Protein AF-A0A354EV80-F1 (afdb_monomer_lite)

Radius of gyration: 14.97 Å; chains: 1; bounding box: 32×42×37 Å

Foldseek 3Di:
DDDQCVLVVCVVVVVQVVQVVVVDGDDQLFDFDADDCVVCPPHPCVVCHQVSLQSLLVRLLNSCVVVPDQAEEQEDDDDRNVNSNVNNVVVVVVHHYDYDYSDDDDDPPD

Structure (mmCIF, N/CA/C/O backbone):
data_AF-A0A354EV80-F1
#
_entry.id   AF-A0A354EV80-F1
#
loop_
_atom_site.group_PDB
_atom_site.id
_atom_site.type_symbol
_atom_site.label_atom_id
_atom_site.label_alt_id
_atom_site.label_comp_id
_atom_site.label_asym_id
_atom_site.label_entity_id
_atom_site.label_seq_id
_atom_site.pdbx_PDB_ins_code
_atom_site.Cartn_x
_atom_site.Cartn_y
_atom_site.Cartn_z
_atom_site.occupancy
_atom_site.B_iso_or_equiv
_atom_site.auth_seq_id
_atom_site.auth_comp_id
_atom_site.auth_asym_id
_atom_site.auth_atom_id
_atom_site.pdbx_PDB_model_num
ATOM 1 N N . MET A 1 1 ? -7.474 -6.247 -11.983 1.00 80.38 1 MET A N 1
ATOM 2 C CA . MET A 1 1 ? -6.047 -6.069 -11.576 1.00 80.38 1 MET A CA 1
ATOM 3 C C . MET A 1 1 ? -5.127 -6.986 -12.409 1.00 80.38 1 MET A C 1
ATOM 5 O O . MET A 1 1 ? -5.657 -7.882 -13.051 1.00 80.38 1 MET A O 1
ATOM 9 N N . LEU A 1 2 ? -3.791 -6.788 -12.450 1.00 86.69 2 LEU A N 1
ATOM 10 C CA . LEU A 1 2 ? -2.852 -7.610 -13.260 1.00 86.69 2 LEU A CA 1
ATOM 11 C C . LEU A 1 2 ? -1.736 -8.270 -12.429 1.00 86.69 2 LEU A C 1
ATOM 13 O O . LEU A 1 2 ? -1.322 -7.719 -11.411 1.00 86.69 2 LEU A O 1
ATOM 17 N N . SER A 1 3 ? -1.210 -9.412 -12.895 1.00 88.88 3 SER A N 1
ATOM 18 C CA . SER A 1 3 ? -0.077 -10.140 -12.283 1.00 88.88 3 SER A CA 1
ATOM 19 C C . SER A 1 3 ? -0.273 -10.386 -10.773 1.00 88.88 3 SER A C 1
ATOM 21 O O . SER A 1 3 ? -1.387 -10.673 -10.336 1.00 88.88 3 SER A O 1
ATOM 23 N N . ALA A 1 4 ? 0.779 -10.228 -9.965 1.00 89.25 4 ALA A N 1
ATOM 24 C CA . ALA A 1 4 ? 0.761 -10.353 -8.509 1.00 89.25 4 ALA A CA 1
ATOM 25 C C . ALA A 1 4 ? -0.279 -9.453 -7.810 1.00 89.25 4 ALA A C 1
ATOM 27 O O . ALA A 1 4 ? -0.604 -9.699 -6.655 1.00 89.25 4 ALA A O 1
ATOM 28 N N . HIS A 1 5 ? -0.814 -8.426 -8.483 1.00 91.00 5 HIS A N 1
ATOM 29 C CA . HIS A 1 5 ? -1.810 -7.513 -7.910 1.00 91.00 5 HIS A CA 1
ATOM 30 C C . HIS A 1 5 ? -3.240 -8.030 -8.100 1.00 91.00 5 HIS A C 1
ATOM 32 O O . HIS A 1 5 ? -4.161 -7.515 -7.471 1.00 91.00 5 HIS A O 1
ATOM 38 N N . GLN A 1 6 ? -3.443 -9.022 -8.979 1.00 91.25 6 GLN A N 1
ATOM 39 C CA . GLN A 1 6 ? -4.761 -9.575 -9.296 1.00 91.25 6 GLN A CA 1
ATOM 40 C C . GLN A 1 6 ? -5.573 -9.970 -8.050 1.00 91.25 6 GLN A C 1
ATOM 42 O O . GLN A 1 6 ? -6.735 -9.561 -7.979 1.00 91.25 6 GLN A O 1
ATOM 47 N N . PRO A 1 7 ? -4.991 -10.645 -7.035 1.00 90.44 7 PRO A N 1
ATOM 48 C CA . PRO A 1 7 ? -5.743 -11.062 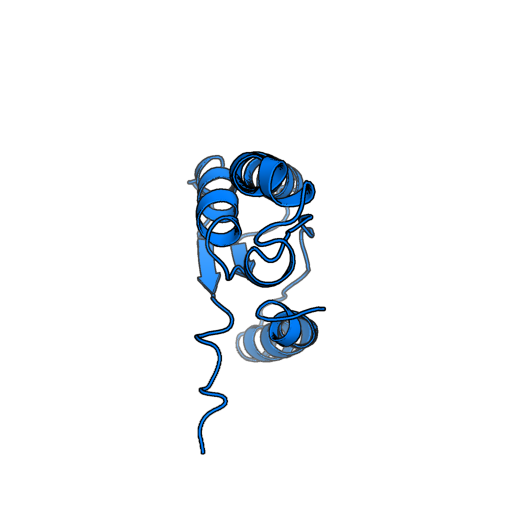-5.853 1.00 90.44 7 PRO A CA 1
ATOM 49 C C . PRO A 1 7 ? -6.401 -9.905 -5.090 1.00 90.44 7 PRO A C 1
ATOM 51 O O . PRO A 1 7 ? -7.488 -10.076 -4.536 1.00 90.44 7 PRO A O 1
ATOM 54 N N . PHE A 1 8 ? -5.802 -8.709 -5.112 1.00 93.06 8 PHE A N 1
ATOM 55 C CA . PHE A 1 8 ? -6.327 -7.546 -4.393 1.00 93.06 8 PHE A CA 1
ATOM 56 C C . PHE A 1 8 ? -7.668 -7.038 -4.916 1.00 93.06 8 PHE A C 1
ATOM 58 O O . PHE A 1 8 ? -8.349 -6.316 -4.200 1.00 93.06 8 PHE A O 1
ATOM 65 N N . GLU A 1 9 ? -8.093 -7.440 -6.112 1.00 92.56 9 GLU A N 1
ATOM 66 C CA . GLU A 1 9 ? -9.415 -7.094 -6.641 1.00 92.56 9 GLU A CA 1
ATOM 67 C C . GLU A 1 9 ? -10.556 -7.577 -5.734 1.00 92.56 9 GLU A C 1
ATOM 69 O O . GLU A 1 9 ? -11.570 -6.900 -5.605 1.00 92.56 9 GLU A O 1
ATOM 74 N N . ARG A 1 10 ? -10.373 -8.719 -5.060 1.00 92.75 10 ARG A N 1
ATOM 75 C CA . ARG A 1 10 ? -11.405 -9.344 -4.214 1.00 92.75 10 ARG A CA 1
ATOM 76 C C . ARG A 1 10 ? -11.219 -9.066 -2.723 1.00 92.75 10 ARG A C 1
ATOM 78 O O . ARG A 1 10 ? -12.126 -9.305 -1.932 1.00 92.75 10 ARG A O 1
ATOM 85 N N . PHE A 1 11 ? -10.043 -8.589 -2.321 1.00 94.00 11 PHE A N 1
ATOM 86 C CA . PHE A 1 11 ? -9.697 -8.411 -0.910 1.00 94.00 11 PHE A CA 1
ATOM 87 C C . PHE A 1 11 ? -10.579 -7.385 -0.188 1.00 94.00 11 PHE A C 1
ATOM 89 O O . PHE A 1 11 ? -10.950 -7.674 0.946 1.00 94.00 11 PHE A O 1
ATOM 96 N N . PRO A 1 12 ? -10.978 -6.241 -0.786 1.00 94.50 12 PRO A N 1
ATOM 97 C CA . PRO A 1 12 ? -11.865 -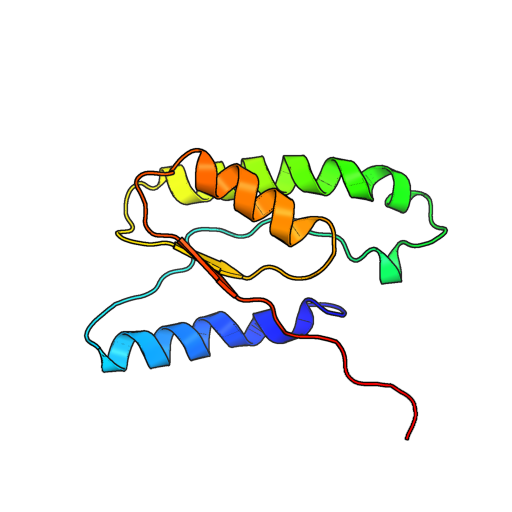5.295 -0.114 1.00 94.50 12 PRO A CA 1
ATOM 98 C C . PRO A 1 12 ? -13.163 -5.933 0.390 1.00 94.50 12 PRO A C 1
ATOM 100 O O . PRO A 1 12 ? -13.575 -5.649 1.513 1.00 94.50 12 PRO A O 1
ATOM 103 N N . ASP A 1 13 ? -13.773 -6.830 -0.386 1.00 95.25 13 ASP A N 1
ATOM 104 C CA . ASP A 1 13 ? -15.011 -7.507 0.014 1.00 95.25 13 ASP A CA 1
ATOM 105 C C . ASP A 1 13 ? -14.766 -8.518 1.139 1.00 95.25 13 ASP A C 1
ATOM 107 O O . ASP A 1 13 ? -15.515 -8.548 2.116 1.00 95.25 13 ASP A O 1
ATOM 111 N N . VAL A 1 14 ? -13.676 -9.289 1.049 1.00 95.56 14 VAL A N 1
ATOM 112 C CA . VAL A 1 14 ? -13.260 -10.236 2.100 1.00 95.56 14 VAL A CA 1
ATOM 113 C C . VAL A 1 14 ? -12.972 -9.503 3.413 1.00 95.56 14 VAL A C 1
ATOM 115 O O . VAL A 1 14 ? -13.457 -9.907 4.467 1.00 95.56 14 VAL A O 1
ATOM 118 N N . VAL A 1 15 ? -12.237 -8.391 3.353 1.00 96.12 15 VAL A N 1
ATOM 119 C CA . VAL A 1 15 ? -11.920 -7.555 4.518 1.00 96.12 15 VAL A CA 1
ATOM 120 C C . VAL A 1 15 ? -13.197 -6.973 5.115 1.00 96.12 15 VAL A C 1
ATOM 122 O O . VAL A 1 15 ? -13.393 -7.065 6.323 1.00 96.12 15 VAL A O 1
ATOM 125 N N . ARG A 1 16 ? -14.096 -6.416 4.291 1.00 97.25 16 ARG A N 1
ATOM 126 C CA . ARG A 1 16 ? -15.383 -5.874 4.756 1.00 97.25 16 ARG A CA 1
ATOM 127 C C . ARG A 1 16 ? -16.235 -6.933 5.451 1.00 97.25 16 ARG A C 1
ATOM 129 O O . ARG A 1 16 ? -16.900 -6.592 6.424 1.00 97.25 16 ARG A O 1
ATOM 136 N N . ALA A 1 17 ? -16.243 -8.172 4.964 1.00 97.56 17 ALA A N 1
ATOM 137 C CA . ALA A 1 17 ? -16.942 -9.270 5.624 1.00 97.56 17 ALA A CA 1
ATOM 138 C C . ALA A 1 17 ? -16.305 -9.593 6.985 1.00 97.56 17 ALA A C 1
ATOM 140 O O . ALA A 1 17 ? -17.003 -9.568 7.994 1.00 97.56 17 ALA A O 1
ATOM 141 N N . ALA A 1 18 ? -14.982 -9.775 7.030 1.00 96.69 18 ALA A N 1
ATOM 142 C CA . ALA A 1 18 ? -14.259 -10.129 8.252 1.00 96.69 18 ALA A CA 1
ATOM 143 C C . ALA A 1 18 ? -14.391 -9.071 9.363 1.00 96.69 18 ALA A C 1
ATOM 145 O O . ALA A 1 18 ? -14.658 -9.403 10.513 1.00 96.69 18 ALA A O 1
ATOM 146 N N . VAL A 1 19 ? -14.260 -7.778 9.044 1.00 97.00 19 VAL A N 1
ATOM 147 C CA . VAL A 1 19 ? -14.371 -6.724 10.072 1.00 97.00 19 VAL A CA 1
ATOM 148 C C . VAL A 1 19 ? -15.797 -6.573 10.612 1.00 97.00 19 VAL A C 1
ATOM 150 O O . VAL A 1 19 ? -15.979 -6.164 11.758 1.00 97.00 19 VAL A O 1
ATOM 153 N N . ARG A 1 20 ? -16.822 -6.929 9.822 1.00 97.44 20 ARG A N 1
ATOM 154 C CA . ARG A 1 20 ? -18.220 -6.900 10.280 1.00 97.44 20 ARG A CA 1
ATOM 155 C C . ARG A 1 20 ? -18.491 -7.945 11.357 1.00 97.44 20 ARG A C 1
ATOM 157 O O . ARG A 1 20 ? -19.319 -7.686 12.225 1.00 97.44 20 ARG A O 1
ATOM 164 N N . GLU A 1 21 ? -17.792 -9.079 11.338 1.00 98.12 21 GLU A N 1
ATOM 165 C CA . GLU A 1 21 ? -17.926 -10.133 12.358 1.00 98.12 21 GLU A CA 1
ATOM 166 C C . GLU A 1 21 ? -17.524 -9.648 13.759 1.00 98.12 21 GLU A C 1
ATOM 168 O O . GLU A 1 21 ? -18.015 -10.170 14.757 1.00 98.12 21 GLU A O 1
ATOM 173 N N . VAL A 1 22 ? -16.693 -8.604 13.839 1.00 97.12 22 VAL A N 1
ATOM 174 C CA . VAL A 1 22 ? -16.268 -7.964 15.094 1.00 97.12 22 VAL A CA 1
ATOM 175 C C . VAL A 1 22 ? -16.930 -6.599 15.330 1.00 97.12 22 VAL A C 1
ATOM 177 O O . VAL A 1 22 ? -16.474 -5.825 16.166 1.00 97.12 22 VAL A O 1
ATOM 180 N N . GLY A 1 23 ? -18.007 -6.285 14.600 1.00 97.12 23 GLY A N 1
ATOM 181 C CA . GLY A 1 23 ? -18.772 -5.044 14.771 1.00 97.12 23 GLY A CA 1
ATOM 182 C C . GLY A 1 23 ? -18.095 -3.780 14.226 1.00 97.12 23 GLY A C 1
ATOM 183 O O . GLY A 1 23 ? -18.522 -2.677 14.559 1.00 97.12 23 GLY A O 1
ATOM 184 N N . ALA A 1 24 ? -17.063 -3.919 13.390 1.00 97.19 24 ALA A N 1
ATOM 185 C CA . ALA A 1 24 ? -16.338 -2.803 12.788 1.00 97.19 24 ALA A CA 1
ATOM 186 C C . ALA A 1 24 ? -16.746 -2.559 11.323 1.00 97.19 24 ALA A C 1
ATOM 188 O O . ALA A 1 24 ? -17.412 -3.372 10.673 1.00 97.19 24 ALA A O 1
ATOM 189 N N . THR A 1 25 ? -16.317 -1.419 10.775 1.00 96.81 25 THR A N 1
ATOM 190 C CA . THR A 1 25 ? -16.523 -1.060 9.365 1.00 96.81 25 THR A CA 1
ATOM 191 C C . THR A 1 25 ? -15.197 -0.807 8.667 1.00 96.81 25 THR A C 1
ATOM 193 O O . THR A 1 25 ? -14.323 -0.157 9.227 1.00 96.81 25 THR A O 1
ATOM 196 N N . ALA A 1 26 ? -15.074 -1.250 7.416 1.00 97.06 26 ALA A N 1
ATOM 197 C CA . ALA A 1 26 ? -13.942 -0.924 6.554 1.00 97.06 26 ALA A CA 1
ATOM 198 C C . ALA A 1 26 ? -14.418 -0.177 5.307 1.00 97.06 26 ALA A C 1
ATOM 200 O O . ALA A 1 26 ? -15.428 -0.548 4.695 1.00 97.06 26 ALA A O 1
ATOM 201 N N . GLN A 1 27 ? -13.666 0.849 4.913 1.00 96.25 27 GLN A N 1
ATOM 202 C CA . GLN A 1 27 ? -13.814 1.568 3.650 1.00 96.25 27 GLN A CA 1
ATOM 203 C C . GLN A 1 27 ? -12.453 1.674 2.965 1.00 96.25 27 GLN A C 1
ATOM 205 O O . GLN A 1 27 ? -11.410 1.589 3.610 1.00 96.25 27 GLN A O 1
ATOM 210 N N . VAL A 1 28 ? -12.465 1.852 1.647 1.00 95.69 28 VAL A N 1
ATOM 211 C CA . VAL A 1 28 ? -11.237 2.097 0.890 1.00 95.69 28 VAL A CA 1
ATOM 212 C C . VAL A 1 28 ? -10.884 3.573 1.044 1.00 95.69 28 VAL A C 1
ATOM 214 O O . VAL A 1 28 ? -11.575 4.423 0.494 1.00 95.69 28 VAL A O 1
ATOM 217 N N . ALA A 1 29 ? -9.822 3.860 1.796 1.00 95.62 29 ALA A N 1
ATOM 218 C CA . ALA A 1 29 ? -9.316 5.219 1.997 1.00 95.62 29 ALA A CA 1
ATOM 219 C C . ALA A 1 29 ? -8.713 5.823 0.716 1.00 95.62 29 ALA A C 1
ATOM 221 O O . ALA A 1 29 ? -8.766 7.029 0.497 1.00 95.62 29 ALA A O 1
ATOM 222 N N . GLY A 1 30 ? -8.138 4.982 -0.145 1.00 95.31 30 GLY A N 1
ATOM 223 C CA . GLY A 1 30 ? -7.555 5.400 -1.412 1.00 95.31 30 GLY A CA 1
ATOM 224 C C . GLY A 1 30 ? -6.926 4.240 -2.176 1.00 95.31 30 GLY A C 1
ATOM 225 O O . GLY A 1 30 ? -6.795 3.128 -1.664 1.00 95.31 30 GLY A O 1
ATOM 226 N N . GLY A 1 31 ? -6.548 4.519 -3.420 1.00 94.31 31 GLY A N 1
ATOM 227 C CA . GLY A 1 31 ? -5.768 3.629 -4.272 1.00 94.31 31 GLY A CA 1
ATOM 228 C C . GLY A 1 31 ? -4.488 4.324 -4.716 1.00 94.31 31 GLY A C 1
ATOM 229 O O . GLY A 1 31 ? -4.413 5.550 -4.736 1.00 94.31 31 GLY A O 1
ATOM 230 N N . THR A 1 32 ? -3.482 3.538 -5.078 1.00 94.31 32 THR A N 1
ATOM 231 C CA . THR A 1 32 ? -2.193 4.053 -5.538 1.00 94.31 32 THR A CA 1
ATOM 232 C C . THR A 1 32 ? -1.850 3.474 -6.908 1.00 94.31 32 THR A C 1
ATOM 234 O O . THR A 1 32 ? -2.082 2.279 -7.131 1.00 94.31 32 THR A O 1
ATOM 237 N N . PRO A 1 33 ? -1.320 4.276 -7.849 1.00 92.94 33 PRO A N 1
ATOM 238 C CA . PRO A 1 33 ? -0.773 3.732 -9.078 1.00 92.94 33 PRO A CA 1
ATOM 239 C C . PRO A 1 33 ? 0.435 2.856 -8.744 1.00 92.94 33 PRO A C 1
ATOM 241 O O . PRO A 1 33 ? 1.359 3.266 -8.042 1.00 92.94 33 PRO A O 1
ATOM 244 N N . ALA A 1 34 ? 0.431 1.639 -9.272 1.00 90.75 34 ALA A N 1
ATOM 245 C CA . ALA A 1 34 ? 1.515 0.697 -9.081 1.00 90.75 34 ALA A CA 1
ATOM 246 C C . ALA A 1 34 ? 1.834 -0.033 -10.380 1.00 90.75 34 ALA A C 1
ATOM 248 O O . ALA A 1 34 ? 0.943 -0.373 -11.161 1.00 90.75 34 ALA A O 1
ATOM 249 N N . MET A 1 35 ? 3.118 -0.304 -10.580 1.00 91.56 35 MET A N 1
ATOM 250 C CA . MET A 1 35 ? 3.612 -1.069 -11.717 1.00 91.56 35 MET A CA 1
ATOM 251 C C . MET A 1 35 ? 4.051 -2.466 -11.296 1.00 91.56 35 MET A C 1
ATOM 253 O O . MET A 1 35 ? 4.329 -2.723 -10.128 1.00 91.56 35 MET A O 1
ATOM 257 N N . CYS A 1 36 ? 4.090 -3.377 -12.264 1.00 92.31 36 CYS A N 1
ATOM 258 C CA . CYS A 1 36 ? 4.599 -4.724 -12.066 1.00 92.31 36 CYS A CA 1
ATOM 259 C C . CYS A 1 36 ? 5.944 -4.851 -12.779 1.00 92.31 36 CYS A C 1
ATOM 261 O O . CYS A 1 36 ? 5.970 -4.920 -14.009 1.00 92.31 36 CYS A O 1
ATOM 263 N N . ASP A 1 37 ? 7.031 -4.937 -12.008 1.00 92.25 37 ASP A N 1
ATOM 264 C CA . ASP A 1 37 ? 8.388 -5.091 -12.549 1.00 92.25 37 ASP A CA 1
ATOM 265 C C . ASP A 1 37 ? 8.474 -6.288 -13.506 1.00 92.25 37 ASP A C 1
ATOM 267 O O . ASP A 1 37 ? 9.032 -6.171 -14.590 1.00 92.25 37 ASP A O 1
ATOM 271 N N . GLY A 1 38 ? 7.817 -7.409 -13.180 1.00 89.38 38 GLY A N 1
ATOM 272 C CA . GLY A 1 38 ? 7.775 -8.590 -14.050 1.00 89.38 38 GLY A CA 1
ATOM 273 C C . GLY A 1 38 ? 7.160 -8.339 -15.436 1.00 89.38 38 GLY A C 1
ATOM 274 O O . GLY A 1 38 ? 7.496 -9.041 -16.382 1.00 89.38 38 GLY A O 1
ATOM 275 N N . VAL A 1 39 ? 6.293 -7.331 -15.579 1.00 91.00 39 VAL A N 1
ATOM 276 C CA . VAL A 1 39 ? 5.706 -6.928 -16.870 1.00 91.00 39 VAL A CA 1
ATOM 277 C C . VAL A 1 39 ? 6.577 -5.891 -17.580 1.00 91.00 39 VAL A C 1
ATOM 279 O O . VAL A 1 39 ? 6.702 -5.922 -18.804 1.00 91.00 39 VAL A O 1
ATOM 282 N N . THR A 1 40 ? 7.170 -4.956 -16.836 1.00 93.12 40 THR A N 1
ATOM 283 C CA . THR A 1 40 ? 7.954 -3.848 -17.404 1.00 93.12 40 THR A CA 1
ATOM 284 C C . THR A 1 40 ? 9.427 -4.178 -17.613 1.00 93.12 40 THR A C 1
ATOM 286 O O . THR A 1 40 ? 10.135 -3.383 -18.230 1.00 93.12 40 THR A O 1
ATOM 289 N N . GLN A 1 41 ? 9.897 -5.331 -17.138 1.00 94.69 41 GLN A N 1
ATOM 290 C CA . GLN A 1 41 ? 11.290 -5.742 -17.242 1.00 94.69 41 GLN A CA 1
ATOM 291 C C . GLN A 1 41 ? 11.780 -5.688 -18.697 1.00 94.69 41 GLN A C 1
ATOM 293 O O . GLN A 1 41 ? 11.175 -6.258 -19.606 1.00 94.69 41 GLN A O 1
ATOM 298 N N . GLY A 1 42 ? 12.894 -4.985 -18.924 1.00 95.69 42 GLY A N 1
ATOM 299 C CA . GLY A 1 42 ? 13.483 -4.820 -20.258 1.00 95.69 42 GLY A CA 1
ATOM 300 C C . GLY A 1 42 ? 12.719 -3.869 -21.190 1.00 95.69 42 GLY A C 1
ATOM 301 O O . GLY A 1 42 ? 13.000 -3.832 -22.387 1.00 95.69 42 GLY A O 1
ATOM 302 N N . ARG A 1 43 ? 11.748 -3.101 -20.678 1.00 96.50 43 ARG A N 1
ATOM 303 C CA . ARG A 1 43 ? 11.035 -2.045 -21.415 1.00 96.50 43 ARG A CA 1
ATOM 304 C C . ARG A 1 43 ? 11.413 -0.661 -20.869 1.00 96.50 43 ARG A C 1
ATOM 306 O O . ARG A 1 43 ? 11.733 -0.565 -19.687 1.00 96.50 43 ARG A O 1
ATOM 313 N N . PRO A 1 44 ? 11.282 0.425 -21.662 1.00 97.31 44 PRO A N 1
ATOM 314 C CA . PRO A 1 44 ? 11.573 1.788 -21.195 1.00 97.31 44 PRO A CA 1
ATOM 315 C C . PRO A 1 44 ? 10.800 2.211 -19.936 1.00 97.31 44 PRO A C 1
ATOM 317 O O . PRO A 1 44 ? 11.272 3.036 -19.167 1.00 97.31 44 PRO A O 1
ATOM 320 N N . GLY A 1 45 ? 9.627 1.619 -19.685 1.00 94.06 45 GLY A N 1
ATOM 321 C CA . GLY A 1 45 ? 8.858 1.878 -18.465 1.00 94.06 45 GLY A CA 1
ATOM 322 C C . GLY A 1 45 ? 9.558 1.445 -17.171 1.00 94.06 45 GLY A C 1
ATOM 323 O O . GLY A 1 45 ? 9.191 1.934 -16.108 1.00 94.06 45 GLY A O 1
ATOM 324 N N . MET A 1 46 ? 10.571 0.572 -17.236 1.00 96.75 46 MET A N 1
ATOM 325 C CA . MET A 1 46 ? 11.325 0.134 -16.057 1.00 96.75 46 MET A CA 1
ATOM 326 C C . MET A 1 46 ? 12.088 1.282 -15.379 1.00 96.75 46 MET A C 1
ATOM 328 O O . MET A 1 46 ? 12.300 1.232 -14.170 1.00 96.75 46 MET A O 1
ATOM 332 N N . GLU A 1 47 ? 12.406 2.352 -16.117 1.00 95.88 47 GLU A N 1
ATOM 333 C CA . GLU A 1 47 ? 13.008 3.579 -15.572 1.00 95.88 47 GLU A CA 1
ATOM 334 C C . GLU A 1 47 ? 12.136 4.225 -14.482 1.00 95.88 47 GLU A C 1
ATOM 336 O O . GLU A 1 47 ? 12.641 4.911 -13.598 1.00 95.88 47 GLU A O 1
ATOM 341 N N . LEU A 1 48 ? 10.821 3.969 -14.497 1.00 95.88 48 LEU A N 1
ATOM 342 C CA . LEU A 1 48 ? 9.880 4.473 -13.496 1.00 95.88 48 LEU A CA 1
ATOM 343 C C . LEU A 1 48 ? 9.743 3.558 -12.269 1.00 95.88 48 LEU A C 1
ATOM 345 O O . LEU A 1 48 ? 9.094 3.958 -11.304 1.00 95.88 48 LEU A O 1
ATOM 349 N N . SER A 1 49 ? 10.352 2.362 -12.271 1.00 96.06 49 SER A N 1
ATOM 350 C CA . SER A 1 49 ? 10.180 1.356 -11.208 1.00 96.06 49 SER A CA 1
ATOM 351 C C . SER A 1 49 ? 10.485 1.924 -9.834 1.00 96.06 49 SER A C 1
ATOM 353 O O . SER A 1 49 ? 9.599 1.968 -8.982 1.00 96.06 49 SER A O 1
ATOM 355 N N . LEU A 1 50 ? 11.693 2.447 -9.619 1.00 96.81 50 LEU A N 1
ATOM 356 C CA . LEU A 1 50 ? 12.062 2.964 -8.305 1.00 96.81 50 LEU A CA 1
ATOM 357 C C . LEU A 1 50 ? 11.270 4.226 -7.932 1.00 96.81 50 LEU A C 1
ATOM 359 O O . LEU A 1 50 ? 10.811 4.326 -6.797 1.00 96.81 50 LEU A O 1
ATOM 363 N N . PHE A 1 51 ? 11.037 5.136 -8.885 1.00 96.69 51 PHE A N 1
ATOM 364 C CA . PHE A 1 51 ? 10.239 6.348 -8.655 1.00 96.69 51 PHE A CA 1
ATOM 365 C C . PHE A 1 51 ? 8.792 6.036 -8.252 1.00 96.69 51 PHE A C 1
ATOM 367 O O . PHE A 1 51 ? 8.188 6.795 -7.492 1.00 96.69 51 PHE A O 1
ATOM 374 N N . SER A 1 52 ? 8.239 4.900 -8.697 1.00 97.25 52 SER A N 1
ATOM 375 C CA . SER A 1 52 ? 6.895 4.476 -8.298 1.00 97.25 52 SER A CA 1
ATOM 376 C C . SER A 1 52 ? 6.760 4.320 -6.780 1.00 97.25 52 SER A C 1
ATOM 378 O O . SER A 1 52 ? 5.699 4.619 -6.242 1.00 97.25 52 SER A O 1
ATOM 380 N N . AR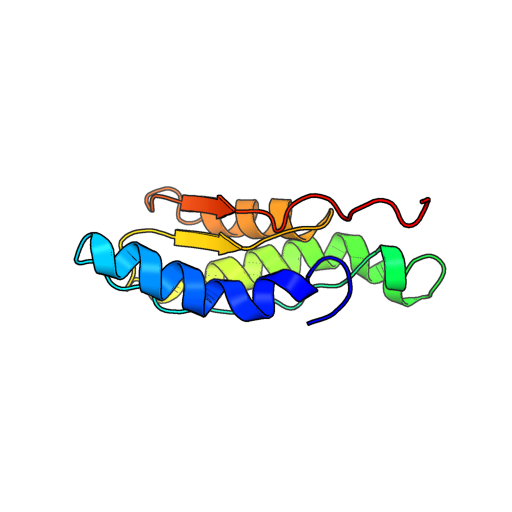G A 1 53 ? 7.835 3.961 -6.061 1.00 98.25 53 ARG A N 1
ATOM 381 C CA . ARG A 1 53 ? 7.833 3.867 -4.592 1.00 98.25 53 ARG A CA 1
ATOM 382 C C . ARG A 1 53 ? 7.446 5.194 -3.939 1.00 98.25 53 ARG A C 1
ATOM 384 O O . ARG A 1 53 ? 6.614 5.214 -3.036 1.00 98.25 53 ARG A O 1
ATOM 391 N N . ASP A 1 54 ? 8.040 6.294 -4.391 1.00 97.81 54 ASP A N 1
ATOM 392 C CA . ASP A 1 54 ? 7.817 7.615 -3.797 1.00 97.81 54 ASP A CA 1
ATOM 393 C C . ASP A 1 54 ? 6.425 8.159 -4.168 1.00 97.81 54 ASP A C 1
ATOM 395 O O . ASP A 1 54 ? 5.744 8.759 -3.335 1.00 97.81 54 ASP A O 1
ATOM 399 N N . VAL A 1 55 ? 5.943 7.850 -5.378 1.00 98.00 55 VAL A N 1
ATOM 400 C CA . VAL A 1 55 ? 4.553 8.121 -5.789 1.00 98.00 55 VAL A CA 1
ATOM 401 C C . VAL A 1 55 ? 3.560 7.353 -4.915 1.00 98.00 55 VAL A C 1
ATOM 403 O O . VAL A 1 55 ? 2.540 7.907 -4.499 1.00 98.00 55 VAL A O 1
ATOM 406 N N . ILE A 1 56 ? 3.858 6.091 -4.599 1.00 98.38 56 ILE A N 1
ATOM 407 C CA . ILE A 1 56 ? 3.025 5.265 -3.724 1.00 98.38 56 ILE A CA 1
ATOM 408 C C . ILE A 1 56 ? 3.000 5.829 -2.305 1.00 98.38 56 ILE A C 1
ATOM 410 O O . ILE A 1 56 ? 1.922 5.924 -1.720 1.00 98.38 56 ILE A O 1
ATOM 414 N N . ALA A 1 57 ? 4.149 6.253 -1.777 1.00 98.38 57 ALA A N 1
ATOM 415 C CA . ALA A 1 57 ? 4.231 6.887 -0.465 1.00 98.38 57 ALA A CA 1
ATOM 416 C C . ALA A 1 57 ? 3.382 8.160 -0.389 1.00 98.38 57 ALA A C 1
ATOM 418 O O . ALA A 1 57 ? 2.600 8.328 0.546 1.00 98.38 57 ALA A O 1
ATOM 419 N N . MET A 1 58 ? 3.476 9.022 -1.405 1.00 98.12 58 MET A N 1
ATOM 420 C CA . MET A 1 58 ? 2.669 10.238 -1.485 1.00 98.12 58 MET A CA 1
ATOM 421 C C . MET A 1 58 ? 1.173 9.919 -1.592 1.00 98.12 58 MET A C 1
ATOM 423 O O . MET A 1 58 ? 0.370 10.513 -0.877 1.00 98.12 58 MET A O 1
ATOM 427 N N . SER A 1 59 ? 0.796 8.949 -2.427 1.00 98.25 59 SER A N 1
ATOM 428 C CA . SER A 1 59 ? -0.605 8.541 -2.610 1.00 98.25 59 SER A CA 1
ATOM 429 C C . SER A 1 59 ? -1.204 7.963 -1.325 1.00 98.25 59 SER A C 1
ATOM 431 O O . SER A 1 59 ? -2.325 8.310 -0.959 1.00 98.25 59 SER A O 1
ATOM 433 N N . ALA A 1 60 ? -0.448 7.124 -0.610 1.00 97.69 60 ALA A N 1
ATOM 434 C CA . ALA A 1 60 ? -0.851 6.595 0.690 1.00 97.69 60 ALA A CA 1
ATOM 435 C C . ALA A 1 60 ? -1.000 7.712 1.730 1.00 97.69 60 ALA A C 1
ATOM 437 O O . ALA A 1 60 ? -1.984 7.729 2.463 1.00 97.69 60 ALA A O 1
ATOM 438 N N . GLY A 1 61 ? -0.080 8.681 1.749 1.00 97.50 61 GLY A N 1
ATOM 439 C CA . GLY A 1 61 ? -0.189 9.847 2.619 1.00 97.50 61 GLY A CA 1
ATOM 440 C C . GLY A 1 61 ? -1.457 10.656 2.346 1.00 97.50 61 GLY A C 1
ATOM 441 O O . GLY A 1 61 ? -2.221 10.917 3.269 1.00 97.50 61 GLY A O 1
ATOM 442 N N . VAL A 1 62 ? -1.743 10.968 1.077 1.00 97.81 62 VAL A N 1
ATOM 443 C CA . VAL A 1 62 ? -2.984 11.651 0.671 1.00 97.81 62 VAL A CA 1
ATOM 444 C C . VAL A 1 62 ? -4.216 10.848 1.100 1.00 97.81 62 VAL A C 1
ATOM 446 O O . VAL A 1 62 ? -5.142 11.418 1.669 1.00 97.81 62 VAL A O 1
ATOM 449 N N . ALA A 1 63 ? -4.217 9.525 0.929 1.00 97.56 63 ALA A N 1
ATOM 450 C CA . ALA A 1 63 ? -5.313 8.671 1.388 1.00 97.56 63 ALA A CA 1
ATOM 451 C C . ALA A 1 63 ? -5.509 8.697 2.917 1.00 97.56 63 ALA A C 1
ATOM 453 O O . ALA A 1 63 ? -6.631 8.532 3.387 1.00 97.56 63 ALA A O 1
ATOM 454 N N . LEU A 1 64 ? -4.459 8.921 3.706 1.00 96.81 64 LEU A N 1
ATOM 455 C CA . LEU A 1 64 ? -4.560 9.005 5.166 1.00 96.81 64 LEU A CA 1
ATOM 456 C C . LEU A 1 64 ? -4.934 10.406 5.674 1.00 96.81 64 LEU A C 1
ATOM 458 O O . LEU A 1 64 ? -5.485 10.517 6.764 1.00 96.81 64 LEU A O 1
ATOM 462 N N . THR A 1 65 ? -4.761 11.462 4.868 1.00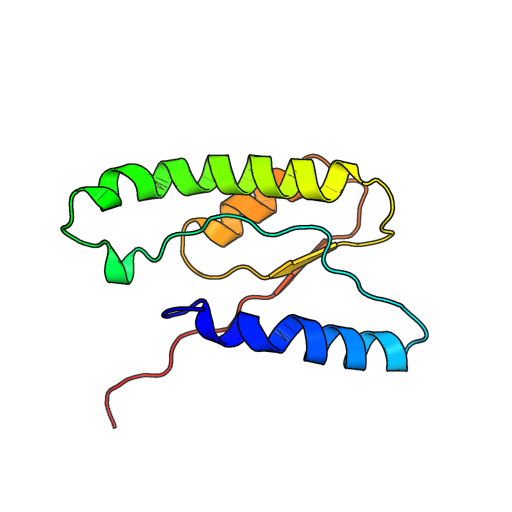 97.00 65 THR A N 1
ATOM 463 C CA . THR A 1 65 ? -5.213 12.824 5.231 1.00 97.00 65 THR A CA 1
ATOM 464 C C . THR A 1 65 ? -6.726 12.978 5.394 1.00 97.00 65 THR A C 1
ATOM 466 O O . THR A 1 65 ? -7.172 14.019 5.866 1.00 97.00 65 THR A O 1
ATOM 469 N N . HIS A 1 66 ? -7.523 11.961 5.045 1.00 94.19 66 HIS A N 1
ATOM 470 C CA . HIS A 1 66 ? -8.954 11.957 5.351 1.00 94.19 66 HIS A CA 1
ATOM 471 C C . HIS A 1 66 ? -9.234 12.049 6.857 1.00 94.19 66 HIS A C 1
ATOM 473 O O . HIS A 1 66 ? -10.319 12.494 7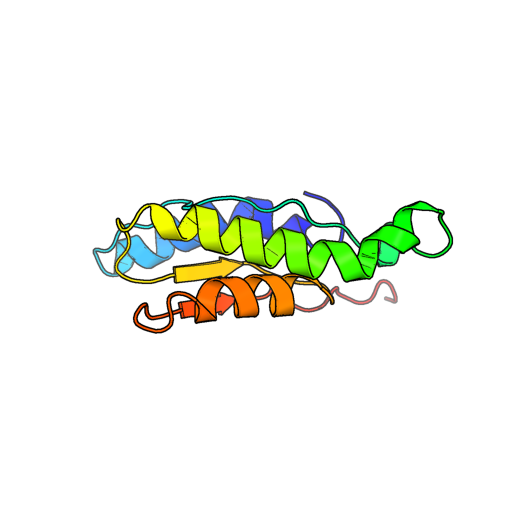.215 1.00 94.19 66 HIS A O 1
ATOM 479 N N . ASP A 1 67 ? -8.293 11.608 7.705 1.00 93.31 67 ASP A N 1
ATOM 480 C CA . ASP A 1 67 ? -8.380 11.674 9.174 1.00 93.31 67 ASP A CA 1
ATOM 481 C C . ASP A 1 67 ? -9.710 11.129 9.735 1.00 93.31 67 ASP A C 1
ATOM 483 O O . ASP A 1 67 ? -10.292 11.635 10.689 1.00 93.31 67 ASP A O 1
ATOM 487 N N . ALA A 1 68 ? -10.231 10.095 9.068 1.00 95.06 68 ALA A N 1
ATOM 488 C CA . ALA A 1 68 ? -11.546 9.506 9.321 1.00 95.06 68 ALA A CA 1
ATOM 489 C C . ALA A 1 68 ? -11.465 8.024 9.727 1.00 95.06 68 ALA A C 1
ATOM 491 O O . ALA A 1 68 ? -12.490 7.345 9.791 1.00 95.06 68 ALA A O 1
ATOM 492 N N . PHE A 1 69 ? -10.254 7.501 9.933 1.00 95.62 69 PHE A N 1
ATOM 493 C CA . PHE A 1 69 ? -9.993 6.084 10.177 1.00 95.62 69 PHE A CA 1
ATOM 494 C C . PHE A 1 69 ? -9.232 5.894 11.488 1.00 95.62 69 PHE A C 1
ATOM 496 O O . PHE A 1 69 ? -8.252 6.590 11.726 1.00 95.62 69 PHE A O 1
ATOM 503 N N . ASP A 1 70 ? -9.630 4.899 12.285 1.00 96.69 70 ASP A N 1
ATOM 504 C CA . ASP A 1 70 ? -8.953 4.542 13.544 1.00 96.69 70 ASP A CA 1
ATOM 505 C C . ASP A 1 70 ? -7.765 3.582 13.347 1.00 96.69 70 ASP A C 1
ATOM 507 O O . ASP A 1 70 ? -6.966 3.372 14.257 1.00 96.69 70 ASP A O 1
ATOM 511 N N . ALA A 1 71 ? -7.661 2.959 12.167 1.00 96.50 71 ALA A N 1
ATOM 512 C CA . ALA A 1 71 ? -6.570 2.068 11.776 1.00 96.50 71 ALA A CA 1
ATOM 513 C C . ALA A 1 71 ? -6.459 1.954 10.244 1.00 96.50 71 ALA A C 1
ATOM 515 O O . ALA A 1 71 ? -7.426 2.187 9.516 1.00 96.50 71 ALA A O 1
ATOM 516 N N . GLY A 1 72 ? -5.290 1.539 9.750 1.00 96.38 72 GLY A N 1
ATOM 517 C CA . GLY A 1 72 ? -5.030 1.285 8.332 1.00 96.38 72 GLY A CA 1
ATOM 518 C C . GLY A 1 72 ? -4.704 -0.180 8.025 1.00 96.38 72 GLY A C 1
ATOM 519 O O . GLY A 1 72 ? -3.921 -0.818 8.726 1.00 96.38 72 GLY A O 1
ATOM 520 N N . LEU A 1 73 ? -5.246 -0.706 6.923 1.00 97.31 73 LEU A N 1
ATOM 521 C CA . LEU A 1 73 ? -4.835 -1.985 6.335 1.00 97.31 73 LEU A CA 1
ATOM 522 C C . LEU A 1 73 ? -4.246 -1.736 4.943 1.00 97.31 73 LEU A C 1
ATOM 524 O O . LEU A 1 73 ? -4.964 -1.410 3.999 1.00 97.31 73 LEU A O 1
ATOM 528 N N . MET A 1 74 ? -2.933 -1.897 4.821 1.00 97.06 74 MET A N 1
ATOM 529 C CA . MET A 1 74 ? -2.176 -1.616 3.606 1.00 97.06 74 MET A CA 1
ATOM 530 C C . MET A 1 74 ? -2.072 -2.880 2.754 1.00 97.06 74 MET A C 1
ATOM 532 O O . MET A 1 74 ? -1.318 -3.804 3.070 1.00 97.06 74 MET A O 1
ATOM 536 N N . LEU A 1 75 ? -2.834 -2.913 1.660 1.00 96.12 75 LEU A N 1
ATOM 537 C CA . LEU A 1 75 ? -2.799 -3.994 0.677 1.00 96.12 75 LEU A CA 1
ATOM 538 C C . LEU A 1 75 ? -1.689 -3.718 -0.342 1.00 96.12 75 LEU A C 1
ATOM 540 O O . LEU A 1 75 ? -1.849 -2.896 -1.244 1.00 96.12 75 LEU A O 1
ATOM 544 N N . GLY A 1 76 ? -0.547 -4.384 -0.181 1.00 94.25 76 GLY A N 1
ATOM 545 C CA . GLY A 1 76 ? 0.632 -4.156 -1.015 1.00 94.25 76 GLY A CA 1
ATOM 546 C C . GLY A 1 76 ? 1.421 -5.427 -1.275 1.00 94.25 76 GLY A C 1
ATOM 547 O O . GLY A 1 76 ? 1.626 -6.240 -0.384 1.00 94.25 76 GLY A O 1
ATOM 548 N N . VAL A 1 77 ? 1.876 -5.599 -2.509 1.00 93.31 77 VAL A N 1
ATOM 549 C CA . VAL A 1 77 ? 2.712 -6.723 -2.958 1.00 93.31 77 VAL A CA 1
ATOM 550 C C . VAL A 1 77 ? 3.696 -6.196 -3.999 1.00 93.31 77 VAL A C 1
ATOM 552 O O . VAL A 1 77 ? 3.531 -5.076 -4.454 1.00 93.31 77 VAL A O 1
ATOM 555 N N . CYS A 1 78 ? 4.683 -6.978 -4.424 1.00 91.44 78 CYS A N 1
ATOM 556 C CA . CYS A 1 78 ? 5.757 -6.512 -5.307 1.00 91.44 78 CYS A CA 1
ATOM 557 C C . CYS A 1 78 ? 6.748 -5.576 -4.593 1.00 91.44 78 CYS A C 1
ATOM 559 O O . CYS A 1 78 ? 6.524 -5.105 -3.478 1.00 91.44 78 CYS A O 1
ATOM 561 N N . ASP A 1 79 ? 7.883 -5.364 -5.248 1.00 93.19 79 ASP A N 1
ATOM 562 C CA . ASP A 1 79 ? 9.103 -4.837 -4.640 1.00 93.19 79 ASP A CA 1
ATOM 563 C C . ASP A 1 79 ? 8.924 -3.390 -4.140 1.00 93.19 79 ASP A C 1
ATOM 565 O O . ASP A 1 79 ? 9.255 -3.070 -3.003 1.00 93.19 79 ASP A O 1
ATOM 569 N N . LYS A 1 80 ? 8.304 -2.511 -4.942 1.00 96.44 80 LYS A N 1
ATOM 570 C CA . LYS A 1 80 ? 8.254 -1.064 -4.644 1.00 96.44 80 LYS A CA 1
ATOM 571 C C . LYS A 1 80 ? 6.975 -0.624 -3.934 1.00 96.44 80 LYS A C 1
ATOM 573 O O . LYS A 1 80 ? 6.969 0.427 -3.294 1.00 96.44 80 LYS A O 1
ATOM 578 N N . ILE A 1 81 ? 5.912 -1.431 -3.993 1.00 96.12 81 ILE A N 1
ATOM 579 C CA . ILE A 1 81 ? 4.625 -1.085 -3.376 1.00 96.12 81 ILE A CA 1
ATOM 580 C C . ILE A 1 81 ? 4.720 -1.145 -1.856 1.00 96.12 81 ILE A C 1
ATOM 582 O O . ILE A 1 81 ? 4.339 -0.185 -1.193 1.00 96.12 81 ILE A O 1
ATOM 586 N N . VAL A 1 82 ? 5.238 -2.244 -1.294 1.00 95.44 82 VAL A N 1
ATOM 587 C CA . VAL A 1 82 ? 5.278 -2.428 0.166 1.00 95.44 82 VAL A CA 1
ATOM 588 C C . VAL A 1 82 ? 6.113 -1.335 0.851 1.00 95.44 82 VAL A C 1
ATOM 590 O O . VAL A 1 82 ? 5.585 -0.703 1.766 1.00 95.44 82 VAL A O 1
ATOM 593 N N . PRO A 1 83 ? 7.343 -1.011 0.398 1.00 96.94 83 PRO A N 1
ATOM 594 C CA . PRO A 1 83 ? 8.108 0.094 0.969 1.00 96.94 83 PRO A CA 1
ATOM 595 C C . PRO A 1 83 ? 7.437 1.457 0.770 1.00 96.94 83 PRO A C 1
ATOM 597 O O . PRO A 1 83 ? 7.466 2.276 1.683 1.00 96.94 83 PRO A O 1
ATOM 600 N N . GLY A 1 84 ? 6.802 1.704 -0.382 1.00 98.00 84 GLY A N 1
ATOM 601 C CA . GLY A 1 84 ? 6.073 2.951 -0.625 1.00 98.00 84 GLY A CA 1
ATOM 602 C C . GLY A 1 84 ? 4.909 3.137 0.351 1.00 98.00 84 GLY A C 1
ATOM 603 O O . GLY A 1 84 ? 4.808 4.171 1.007 1.00 98.00 84 GLY A O 1
ATOM 604 N N . LEU A 1 85 ? 4.069 2.111 0.521 1.00 97.88 85 LEU A N 1
ATOM 605 C CA . LEU A 1 85 ? 2.970 2.134 1.492 1.00 97.88 85 LEU A CA 1
ATOM 606 C C . LEU A 1 85 ? 3.497 2.311 2.919 1.00 97.88 85 LEU A C 1
ATOM 608 O O . LEU A 1 85 ? 2.911 3.055 3.699 1.00 97.88 85 LEU A O 1
ATOM 612 N N . PHE A 1 86 ? 4.618 1.665 3.249 1.00 97.19 86 PHE A N 1
ATOM 613 C CA . PHE A 1 86 ? 5.260 1.791 4.554 1.00 97.19 86 PHE A CA 1
ATOM 614 C C . PHE A 1 86 ? 5.734 3.219 4.832 1.00 97.19 86 PHE A C 1
ATOM 616 O O . PHE A 1 86 ? 5.432 3.769 5.887 1.00 97.19 86 PHE A O 1
ATOM 623 N N . MET A 1 87 ? 6.399 3.856 3.867 1.00 98.12 87 MET A N 1
ATOM 624 C CA . MET A 1 87 ? 6.822 5.255 3.970 1.00 98.12 87 MET A CA 1
ATOM 625 C C . MET A 1 87 ? 5.633 6.204 4.175 1.00 98.12 87 MET A C 1
ATOM 627 O O . MET A 1 87 ? 5.689 7.066 5.049 1.00 98.12 87 MET A O 1
ATOM 631 N N . GLY A 1 88 ? 4.550 6.031 3.407 1.00 97.75 88 GLY A N 1
ATOM 632 C CA . GLY A 1 88 ? 3.339 6.844 3.554 1.00 97.75 88 GLY A CA 1
ATOM 633 C C . GLY A 1 88 ? 2.645 6.638 4.902 1.00 97.75 88 GLY A C 1
ATOM 634 O O . GLY A 1 88 ? 2.254 7.606 5.545 1.00 97.75 88 GLY A O 1
ATOM 635 N N . ALA A 1 89 ? 2.551 5.390 5.370 1.00 97.56 89 ALA A N 1
ATOM 636 C CA . ALA A 1 89 ? 1.959 5.052 6.663 1.00 97.56 89 ALA A CA 1
ATOM 637 C C . ALA A 1 89 ? 2.760 5.612 7.849 1.00 97.56 89 ALA A C 1
ATOM 639 O O . ALA A 1 89 ? 2.170 6.110 8.803 1.00 97.56 89 ALA A O 1
ATOM 640 N N . LEU A 1 90 ? 4.097 5.584 7.789 1.00 97.31 90 LEU A N 1
ATOM 641 C CA . LEU A 1 90 ? 4.953 6.110 8.858 1.00 97.31 90 LEU A CA 1
ATOM 642 C C . LEU A 1 90 ? 4.784 7.616 9.089 1.00 97.31 90 LEU A C 1
ATOM 644 O O . LEU A 1 90 ? 4.957 8.075 10.219 1.00 97.31 90 LEU A O 1
ATOM 648 N N . ALA A 1 91 ? 4.407 8.383 8.061 1.00 96.94 91 ALA A N 1
ATOM 649 C CA . ALA A 1 91 ? 4.062 9.797 8.227 1.00 96.94 91 ALA A CA 1
ATOM 650 C C . ALA A 1 91 ? 2.846 10.000 9.157 1.00 96.94 91 ALA A C 1
ATOM 652 O O . ALA A 1 91 ? 2.697 11.059 9.760 1.00 96.94 91 ALA A O 1
ATOM 653 N N . PHE A 1 92 ? 2.027 8.958 9.330 1.00 96.94 92 PHE A N 1
ATOM 654 C CA . PHE A 1 92 ? 0.886 8.880 10.237 1.00 96.94 92 PHE A CA 1
ATOM 655 C C . PHE A 1 92 ? 1.156 7.855 11.348 1.00 96.94 92 PHE A C 1
ATOM 657 O O . PHE A 1 92 ? 0.272 7.097 11.722 1.00 96.94 92 PHE A O 1
ATOM 664 N N . GLY A 1 93 ? 2.377 7.814 11.896 1.00 94.81 93 GLY A N 1
ATOM 665 C CA . GLY A 1 93 ? 2.816 6.776 12.846 1.00 94.81 93 GLY A CA 1
ATOM 666 C C . GLY A 1 93 ? 2.038 6.671 14.169 1.00 94.81 93 GLY A C 1
ATOM 667 O O . GLY A 1 93 ? 2.318 5.780 14.965 1.00 94.81 93 GLY A O 1
ATOM 668 N N . HIS A 1 94 ? 1.075 7.561 14.415 1.00 94.69 94 HIS A N 1
ATOM 669 C CA . HIS A 1 94 ? 0.107 7.447 15.510 1.00 94.69 94 HIS A CA 1
ATOM 670 C C . HIS A 1 94 ? -1.050 6.485 15.181 1.00 94.69 94 HIS A C 1
ATOM 672 O O . HIS A 1 94 ? -1.704 5.987 16.095 1.00 94.69 94 HIS A O 1
ATOM 678 N N . LEU A 1 95 ? -1.299 6.220 13.896 1.00 97.19 95 LEU A N 1
ATOM 679 C CA . LEU A 1 95 ? -2.339 5.326 13.413 1.00 97.19 95 LEU A CA 1
ATOM 680 C C . LEU A 1 95 ? -1.829 3.872 13.431 1.00 97.19 95 LEU A C 1
ATOM 682 O O . LEU A 1 95 ? -0.782 3.585 12.844 1.00 97.19 95 LEU A O 1
ATOM 686 N N . PRO A 1 96 ? -2.550 2.922 14.048 1.00 97.31 96 PRO A N 1
ATOM 687 C CA . PRO A 1 96 ? -2.237 1.503 13.928 1.00 97.31 96 PRO A CA 1
ATOM 688 C C . PRO A 1 96 ? -2.352 1.044 12.471 1.00 97.31 96 PRO A C 1
ATOM 690 O O . PRO A 1 96 ? -3.399 1.215 11.845 1.00 97.31 96 PRO A O 1
ATOM 693 N N . VAL A 1 97 ? -1.294 0.440 11.923 1.00 97.38 97 VAL A N 1
ATOM 694 C CA . VAL A 1 97 ? -1.271 -0.015 10.525 1.00 97.38 97 VAL A CA 1
ATOM 695 C C . VAL A 1 97 ? -0.804 -1.463 10.408 1.00 97.38 97 VAL A C 1
ATOM 697 O O . VAL A 1 97 ? 0.211 -1.852 10.983 1.00 97.38 97 VAL A O 1
ATOM 700 N N . VAL A 1 98 ? -1.528 -2.254 9.612 1.00 96.44 98 VAL A N 1
ATOM 701 C CA . VAL A 1 98 ? -1.175 -3.632 9.240 1.00 96.44 98 VAL A CA 1
ATOM 702 C C . VAL A 1 98 ? -0.867 -3.703 7.746 1.00 96.44 98 VAL A C 1
ATOM 704 O O . VAL A 1 98 ? -1.582 -3.118 6.935 1.00 96.44 98 VAL A O 1
ATOM 707 N N . PHE A 1 99 ? 0.168 -4.455 7.368 1.00 95.88 99 PHE A N 1
ATOM 708 C CA . PHE A 1 99 ? 0.517 -4.728 5.971 1.00 95.88 99 PHE A CA 1
ATOM 709 C C . PHE A 1 99 ? 0.097 -6.146 5.599 1.00 95.88 99 PHE A C 1
ATOM 711 O O . PHE A 1 99 ? 0.512 -7.106 6.247 1.00 95.88 99 PHE A O 1
ATOM 718 N N . ALA A 1 100 ? -0.709 -6.275 4.547 1.00 94.56 100 ALA A N 1
ATOM 719 C CA . ALA A 1 100 ? -1.219 -7.558 4.081 1.00 94.56 100 ALA A CA 1
ATOM 720 C C . ALA A 1 100 ? -0.825 -7.788 2.612 1.00 94.56 100 ALA A C 1
ATOM 722 O O . ALA A 1 100 ? -1.452 -7.224 1.707 1.00 94.56 100 ALA A O 1
ATOM 723 N N . PRO A 1 101 ? 0.212 -8.605 2.349 1.00 92.31 101 PRO A N 1
ATOM 724 C CA . PRO A 1 101 ? 0.567 -8.976 0.990 1.00 92.31 101 PRO A CA 1
ATOM 725 C C . PRO A 1 101 ? 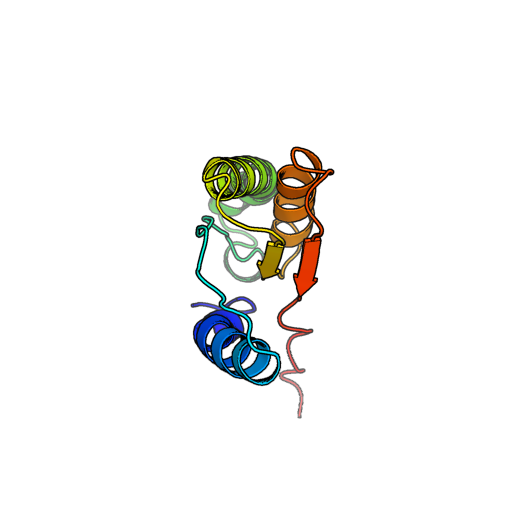-0.427 -9.976 0.401 1.00 92.31 101 PRO A C 1
ATOM 727 O O . PRO A 1 101 ? -1.047 -10.758 1.117 1.00 92.31 101 PRO A O 1
ATOM 730 N N . ALA A 1 102 ? -0.521 -10.005 -0.930 1.00 90.69 102 ALA A N 1
ATOM 731 C CA . ALA A 1 102 ? -1.318 -11.000 -1.654 1.00 90.69 102 ALA A CA 1
ATOM 732 C C . ALA A 1 102 ? -0.755 -12.434 -1.540 1.00 90.69 102 ALA A C 1
ATOM 734 O O . ALA A 1 102 ? -1.426 -13.390 -1.919 1.00 90.69 102 ALA A O 1
ATOM 735 N N . GLY A 1 103 ? 0.469 -12.577 -1.022 1.00 90.00 103 GLY A N 1
ATOM 736 C CA . GLY A 1 103 ? 1.221 -13.829 -0.988 1.00 90.00 103 GLY A CA 1
ATOM 737 C C . GLY A 1 103 ? 2.122 -14.016 -2.217 1.00 90.00 103 GLY A C 1
ATOM 738 O O . GLY A 1 103 ? 2.084 -13.214 -3.156 1.00 90.00 103 GLY A O 1
ATOM 739 N N . PRO A 1 104 ? 2.988 -15.043 -2.201 1.00 88.94 104 PRO A N 1
ATOM 740 C CA . PRO A 1 104 ? 3.831 -15.376 -3.341 1.00 88.94 104 PRO A CA 1
ATOM 741 C C . PRO A 1 104 ? 2.989 -15.931 -4.494 1.00 88.94 104 PRO A C 1
ATOM 743 O O . PRO A 1 104 ? 1.976 -16.598 -4.283 1.00 88.94 104 PRO A O 1
ATOM 746 N N . MET A 1 105 ? 3.441 -15.696 -5.726 1.00 87.88 105 MET A N 1
ATOM 747 C CA . MET A 1 105 ? 2.845 -16.360 -6.883 1.00 87.88 105 MET A CA 1
ATOM 748 C C . MET A 1 105 ? 3.162 -17.864 -6.834 1.00 87.88 105 MET A C 1
ATOM 750 O O . MET A 1 105 ? 4.305 -18.224 -6.535 1.00 87.88 105 MET A O 1
ATOM 754 N N . PRO A 1 106 ? 2.190 -18.743 -7.129 1.00 87.06 106 PRO A N 1
ATOM 755 C CA . PRO A 1 106 ? 2.452 -20.170 -7.247 1.00 87.06 106 PRO A CA 1
ATOM 756 C C . PRO A 1 106 ? 3.391 -20.455 -8.425 1.00 87.06 106 PRO A C 1
ATOM 758 O O . PRO A 1 106 ? 3.465 -19.686 -9.387 1.00 87.06 106 PRO A O 1
ATOM 761 N N . SER A 1 107 ? 4.103 -21.580 -8.351 1.00 87.69 107 SER A N 1
ATOM 762 C CA . SER A 1 107 ? 4.929 -22.053 -9.462 1.00 87.69 107 SER A CA 1
ATOM 763 C C . SER A 1 107 ? 4.060 -22.349 -10.687 1.00 87.69 107 SER A C 1
ATOM 765 O O . SER A 1 107 ? 2.981 -22.924 -10.565 1.00 87.69 107 SER A O 1
ATOM 767 N N . GLY A 1 108 ? 4.553 -21.983 -11.872 1.00 85.19 108 GLY A N 1
ATOM 768 C CA . GLY A 1 108 ? 3.989 -22.438 -13.149 1.00 85.19 108 GLY A CA 1
ATOM 769 C C . GLY A 1 108 ? 4.494 -23.821 -13.576 1.00 85.19 108 GLY A C 1
ATOM 770 O O . GLY A 1 108 ? 4.090 -24.319 -14.623 1.00 85.19 108 GLY A O 1
ATOM 771 N N . ILE A 1 109 ? 5.405 -24.412 -12.799 1.00 87.44 109 ILE A N 1
ATOM 772 C CA . ILE A 1 109 ? 5.913 -25.771 -13.001 1.00 87.44 109 ILE A CA 1
ATOM 773 C C . ILE A 1 109 ? 4.950 -26.742 -12.295 1.00 87.44 109 ILE A C 1
ATOM 775 O O . ILE A 1 109 ? 4.665 -26.490 -11.119 1.00 87.44 109 ILE A O 1
ATOM 779 N N . PRO A 1 110 ? 4.454 -27.791 -12.986 1.00 72.81 110 PRO A N 1
ATOM 780 C CA . PRO A 1 110 ? 3.592 -28.824 -12.406 1.00 72.81 110 PRO A CA 1
ATOM 781 C C . PRO A 1 110 ? 4.210 -29.550 -11.210 1.00 72.81 110 PRO A C 1
ATOM 783 O O . PRO A 1 110 ? 5.451 -29.731 -11.205 1.00 72.81 110 PRO A O 1
#

Secondary structure (DSSP, 8-state):
--GGGGGGGTHHHHHHHHHHHTT-------------HHHHTTSGGGGGHHHHHHHHHHHHHHHHTT---S-EEEE--STTHHHHHHHHHHTTTTS-EEEE---PPPPS--

pLDDT: mean 94.57, std 3.95, range [72.81, 98.38]

Sequence (110 aa):
MLSAHQPFERFPDVVRAAVREVGATAQVAGGTPAMCDGVTQGRPGMELSLFSRDVIAMSAGVALTHDAFDAGLMLGVCDKIVPGLFMGALAFGHLPVVFAPAGPMPSGIP